Protein AF-G2ZPF8-F1 (afdb_monomer)

Secondary structure (DSSP, 8-state):
----S-TT---S-HHHHHHHHHHHHHHHHHHHHHHHHHHHHHHHHHHHHHHHHHHHHS--

pLDDT: mean 82.44, std 15.49, range [45.66, 97.62]

Organism: NCBI:txid741978

Solvent-accessible surface area (backbone atoms only — not comparable to full-atom values): 3648 Å² total; per-residue (Å²): 129,86,82,83,73,64,78,82,72,63,86,52,75,60,72,68,27,51,53,50,46,54,52,50,54,52,52,52,50,54,52,52,53,51,52,51,53,51,52,50,53,50,52,52,52,51,49,52,50,49,64,64,50,48,73,72,63,72,78,115

Radius of gyration: 20.81 Å; Cα contacts (8 Å, |Δi|>4): 12; chains: 1; bounding box: 37×15×60 Å

Foldseek 3Di:
DPPPVQLVPQPADDPVSSVVSVVVVVVVVVVVVVVVVVVVVVVVVVVVVCVVVVVVPVPD

Mean predicted aligned error: 9.37 Å

Structure (mmCIF, N/CA/C/O backbone):
data_AF-G2ZPF8-F1
#
_entry.id   AF-G2ZPF8-F1
#
loop_
_atom_site.group_PDB
_atom_site.id
_atom_site.type_symbol
_atom_site.label_atom_id
_atom_site.label_alt_id
_atom_site.label_comp_id
_atom_site.label_asym_id
_atom_site.label_entity_id
_atom_site.label_seq_id
_atom_site.pdbx_PDB_ins_code
_atom_site.Cartn_x
_atom_site.Cartn_y
_atom_site.Cartn_z
_atom_site.occupancy
_atom_site.B_iso_or_equiv
_atom_site.auth_seq_id
_atom_site.auth_comp_id
_atom_site.auth_asym_id
_atom_site.auth_atom_id
_atom_site.pdbx_PDB_model_num
ATOM 1 N N . MET A 1 1 ? -3.810 4.793 -19.183 1.00 52.44 1 MET A N 1
ATOM 2 C CA . MET A 1 1 ? -3.225 5.010 -17.838 1.00 52.44 1 MET A CA 1
ATOM 3 C C . MET A 1 1 ? -3.294 6.498 -17.539 1.00 52.44 1 MET A C 1
ATOM 5 O O . MET A 1 1 ? -2.880 7.267 -18.397 1.00 52.44 1 MET A O 1
ATOM 9 N N . LYS A 1 2 ? -3.869 6.926 -16.406 1.00 54.78 2 LYS A N 1
ATOM 10 C CA . LYS A 1 2 ? -3.877 8.355 -16.049 1.00 54.78 2 LYS A CA 1
ATOM 11 C C . LYS A 1 2 ? -2.422 8.785 -15.854 1.00 54.78 2 LYS A C 1
ATOM 13 O O . LYS A 1 2 ? -1.698 8.163 -15.079 1.00 54.78 2 LYS A O 1
ATOM 18 N N . ALA A 1 3 ? -1.971 9.762 -16.632 1.00 56.72 3 ALA A N 1
ATOM 19 C CA . ALA A 1 3 ? -0.610 10.263 -16.554 1.00 56.72 3 ALA A CA 1
ATOM 20 C C . ALA A 1 3 ? -0.474 11.091 -15.271 1.00 56.72 3 ALA A C 1
ATOM 22 O O . ALA A 1 3 ? -0.629 12.305 -15.286 1.00 56.72 3 ALA A O 1
ATOM 23 N N . ASP A 1 4 ? -0.176 10.436 -14.148 1.00 62.25 4 ASP A N 1
ATOM 24 C CA . ASP A 1 4 ? 0.096 11.074 -12.849 1.00 62.25 4 ASP A CA 1
ATOM 25 C C . ASP A 1 4 ? 1.361 11.974 -12.861 1.00 62.25 4 ASP A C 1
ATOM 27 O O . ASP A 1 4 ? 1.916 12.281 -11.807 1.00 62.25 4 ASP A O 1
ATOM 31 N N . GLY A 1 5 ? 1.897 12.325 -14.038 1.00 61.56 5 GLY A N 1
ATOM 32 C CA . GLY A 1 5 ? 3.127 13.106 -14.216 1.00 61.56 5 GLY A CA 1
ATOM 33 C C . GLY A 1 5 ? 4.404 12.426 -13.704 1.00 61.56 5 GLY A C 1
ATOM 34 O O . GLY A 1 5 ? 5.460 13.045 -13.670 1.00 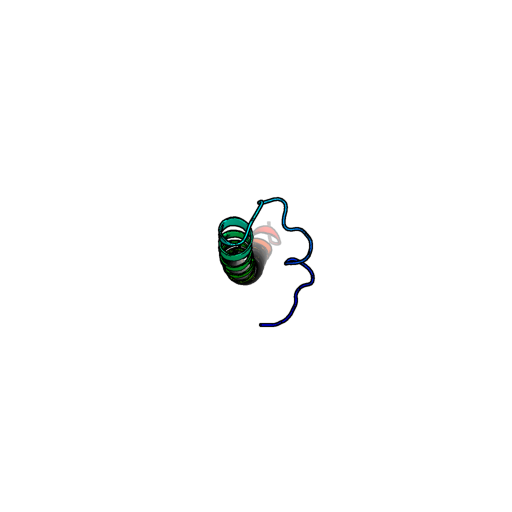61.56 5 GLY A O 1
ATOM 35 N N . LYS A 1 6 ? 4.333 11.159 -13.273 1.00 63.34 6 LYS A N 1
ATOM 36 C CA . LYS A 1 6 ? 5.446 10.447 -12.611 1.00 63.34 6 LYS A CA 1
ATOM 37 C C . LYS A 1 6 ? 6.336 9.631 -13.546 1.00 63.34 6 LYS A C 1
ATOM 39 O O . LYS A 1 6 ? 7.413 9.212 -13.129 1.00 63.34 6 LYS A O 1
ATOM 44 N N . LEU A 1 7 ? 5.911 9.414 -14.789 1.00 64.75 7 LEU A N 1
ATOM 45 C CA . LEU A 1 7 ? 6.710 8.694 -15.789 1.00 64.75 7 LEU A CA 1
ATOM 46 C C . LEU A 1 7 ? 7.843 9.550 -16.374 1.00 64.75 7 LEU A C 1
ATOM 48 O O . LEU A 1 7 ? 8.834 8.995 -16.819 1.00 64.75 7 LEU A O 1
ATOM 52 N N . ASP A 1 8 ? 7.736 10.877 -16.290 1.00 66.00 8 ASP A N 1
ATOM 53 C CA . ASP A 1 8 ? 8.730 11.828 -16.815 1.00 66.00 8 ASP A CA 1
ATOM 54 C C . ASP A 1 8 ? 10.038 11.862 -15.996 1.00 66.00 8 ASP A C 1
ATOM 56 O O . ASP A 1 8 ? 11.062 12.375 -16.427 1.00 66.00 8 ASP A O 1
ATOM 60 N N . ARG A 1 9 ? 10.029 11.276 -14.791 1.00 69.56 9 ARG A N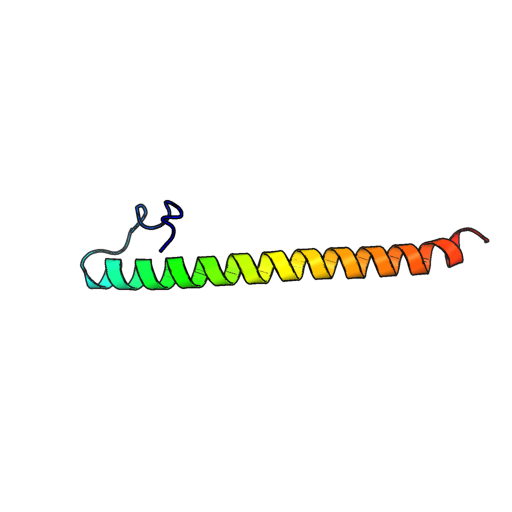 1
ATOM 61 C CA . ARG A 1 9 ? 11.196 11.204 -13.897 1.00 69.56 9 ARG A CA 1
ATOM 62 C C . ARG A 1 9 ? 11.870 9.836 -13.954 1.00 69.56 9 ARG A C 1
ATOM 64 O O . ARG A 1 9 ? 12.126 9.254 -12.899 1.00 69.56 9 ARG A O 1
ATOM 71 N N . ASN A 1 10 ? 12.100 9.294 -15.148 1.00 75.75 10 ASN A N 1
ATOM 72 C CA . ASN A 1 10 ? 12.829 8.038 -15.285 1.00 75.75 10 ASN A CA 1
ATOM 73 C C . ASN A 1 10 ? 14.348 8.271 -15.199 1.00 75.75 10 ASN A C 1
ATOM 75 O O . ASN A 1 10 ? 14.948 8.882 -16.077 1.00 75.75 10 ASN A O 1
ATOM 79 N N . TRP A 1 11 ? 14.966 7.767 -14.130 1.00 78.69 11 TRP A N 1
ATOM 80 C CA . TRP A 1 11 ? 16.422 7.791 -13.928 1.00 78.69 11 TRP A CA 1
ATOM 81 C C . TRP A 1 11 ? 17.110 6.502 -14.408 1.00 78.69 11 TRP A C 1
ATOM 83 O O . TRP A 1 11 ? 18.339 6.412 -14.396 1.00 78.69 11 TRP A O 1
ATOM 93 N N . LEU A 1 12 ? 16.332 5.495 -14.817 1.00 80.19 12 LEU A N 1
ATOM 94 C CA . LEU A 1 12 ? 16.815 4.229 -15.357 1.00 80.19 12 LEU A CA 1
ATOM 95 C C . LEU A 1 12 ? 17.068 4.379 -16.860 1.00 80.19 12 LEU A C 1
ATOM 97 O O . LEU A 1 12 ? 16.235 4.907 -17.592 1.00 80.19 12 LEU A O 1
ATOM 101 N N . LYS A 1 13 ? 18.224 3.905 -17.332 1.00 80.88 13 LYS A N 1
ATOM 102 C CA . LYS A 1 13 ? 18.622 4.055 -18.736 1.00 80.88 13 LYS A CA 1
ATOM 103 C C . LYS A 1 13 ? 18.072 2.935 -19.617 1.00 80.88 13 LYS A C 1
ATOM 105 O O . LYS A 1 13 ? 18.110 1.763 -19.245 1.00 80.88 13 LYS A O 1
ATOM 110 N N . GLY A 1 14 ? 17.677 3.310 -20.832 1.00 86.88 14 GLY A N 1
ATOM 111 C CA . GLY A 1 14 ? 17.277 2.389 -21.891 1.00 86.88 14 GLY A CA 1
ATOM 112 C C . GLY A 1 14 ? 15.874 1.810 -21.712 1.00 86.88 14 GLY A C 1
ATOM 113 O O . GLY A 1 14 ? 15.220 1.988 -20.688 1.00 86.88 14 GLY A O 1
ATOM 114 N N . THR A 1 15 ? 15.442 1.056 -22.719 1.00 87.38 15 THR A N 1
ATOM 115 C CA . THR A 1 15 ? 14.073 0.527 -22.838 1.00 87.38 15 THR A CA 1
ATOM 116 C C . THR A 1 15 ? 13.670 -0.393 -21.685 1.00 87.38 15 THR A C 1
ATOM 118 O O . THR A 1 15 ? 12.519 -0.377 -21.249 1.00 87.38 15 THR A O 1
ATOM 121 N N . LEU A 1 16 ? 14.615 -1.170 -21.147 1.00 89.81 16 LEU A N 1
ATOM 122 C CA . LEU A 1 16 ? 14.392 -1.978 -19.946 1.00 89.81 16 LEU A CA 1
ATOM 123 C C . LEU A 1 16 ? 14.109 -1.089 -18.725 1.00 89.81 16 LEU A C 1
ATOM 125 O O . LEU A 1 16 ? 13.196 -1.375 -17.953 1.00 89.81 16 LEU A O 1
ATOM 129 N N . GLY A 1 17 ? 14.861 0.004 -18.578 1.00 89.19 17 GLY A N 1
ATOM 130 C CA . GLY A 1 17 ? 14.661 0.989 -17.522 1.00 89.19 17 GLY A CA 1
ATOM 131 C C 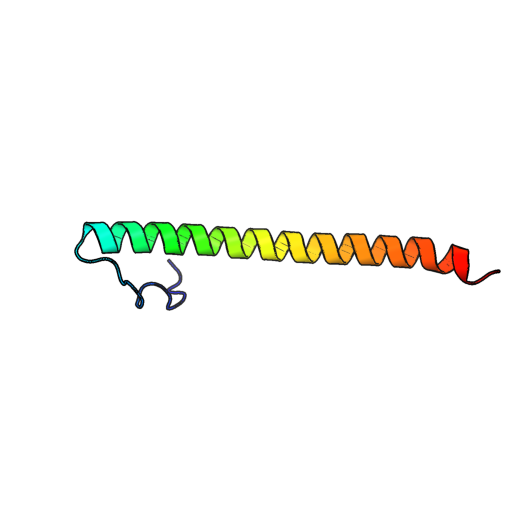. GLY A 1 17 ? 13.293 1.661 -17.607 1.00 89.19 17 GLY A C 1
ATOM 132 O O . GLY A 1 17 ? 12.595 1.740 -16.600 1.00 89.19 17 GLY A O 1
ATOM 133 N N . ASP A 1 18 ? 12.871 2.061 -18.807 1.00 85.88 18 ASP A N 1
ATOM 134 C CA . ASP A 1 18 ? 11.536 2.626 -19.053 1.00 85.88 18 ASP A CA 1
ATOM 135 C C . ASP A 1 18 ? 10.416 1.648 -18.673 1.00 85.88 18 ASP A C 1
ATOM 137 O O . ASP A 1 18 ? 9.462 2.020 -17.981 1.00 85.88 18 ASP A O 1
ATOM 141 N N . ALA A 1 19 ? 10.547 0.376 -19.066 1.00 89.12 19 ALA A N 1
ATOM 142 C CA . ALA A 1 19 ? 9.577 -0.662 -18.727 1.00 89.12 19 ALA A CA 1
ATOM 143 C C . ALA A 1 19 ? 9.491 -0.884 -17.207 1.00 89.12 19 ALA A C 1
ATOM 145 O O . ALA A 1 19 ? 8.396 -0.923 -16.641 1.00 89.12 19 ALA A O 1
ATOM 146 N N . MET A 1 20 ? 10.638 -0.963 -16.526 1.00 89.62 20 MET A N 1
ATOM 147 C CA . MET A 1 20 ? 10.695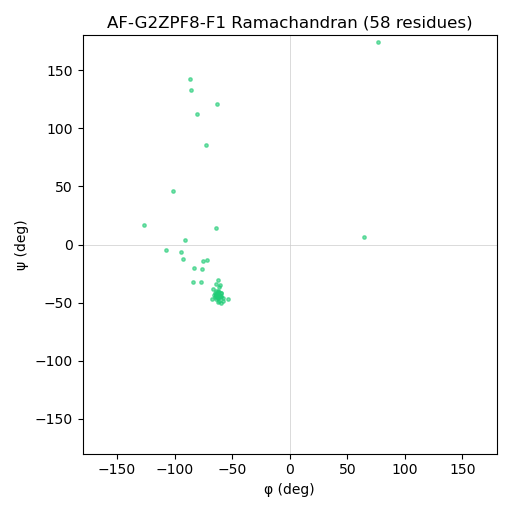 -1.085 -15.067 1.00 89.62 20 MET A CA 1
ATOM 148 C C . MET A 1 20 ? 10.092 0.136 -14.364 1.00 89.62 20 MET A C 1
ATOM 150 O O . MET A 1 20 ? 9.327 -0.022 -13.409 1.00 89.62 20 MET A O 1
ATOM 154 N N . HIS A 1 21 ? 10.379 1.349 -14.844 1.00 87.25 21 HIS A N 1
ATOM 155 C CA . HIS A 1 21 ? 9.833 2.587 -14.286 1.00 87.25 21 HIS A CA 1
ATOM 156 C C . HIS A 1 21 ? 8.311 2.653 -14.438 1.00 87.25 21 HIS A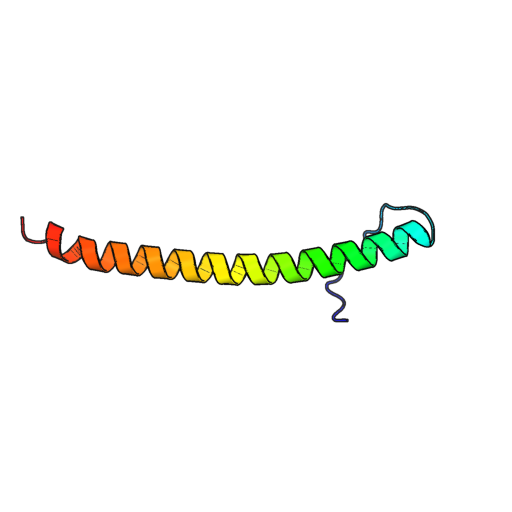 C 1
ATOM 158 O O . HIS A 1 21 ? 7.611 3.034 -13.498 1.00 87.25 21 HIS A O 1
ATOM 164 N N . ALA A 1 22 ? 7.773 2.218 -15.581 1.00 87.94 22 ALA A N 1
ATOM 165 C CA . ALA A 1 22 ? 6.332 2.135 -15.802 1.00 87.94 22 ALA A CA 1
ATOM 166 C C . ALA A 1 22 ? 5.650 1.159 -14.830 1.00 87.94 22 ALA A C 1
ATOM 168 O O . ALA A 1 22 ? 4.643 1.514 -14.205 1.00 87.94 22 ALA A O 1
ATOM 169 N N . VAL A 1 23 ? 6.230 -0.032 -14.641 1.00 91.00 23 VAL A N 1
ATOM 170 C CA . VAL A 1 23 ? 5.740 -1.030 -13.676 1.00 91.00 23 VAL A CA 1
ATOM 171 C C . VAL A 1 23 ? 5.782 -0.473 -12.254 1.00 91.00 23 VAL A C 1
ATOM 173 O O . VAL A 1 23 ? 4.775 -0.522 -11.545 1.00 91.00 23 VAL A O 1
ATOM 176 N N . LEU A 1 24 ? 6.907 0.116 -11.840 1.00 90.25 24 LEU A N 1
ATOM 177 C CA . LEU A 1 24 ? 7.072 0.652 -10.489 1.00 90.25 24 LEU A CA 1
ATOM 178 C C . LEU A 1 24 ? 6.158 1.856 -10.227 1.00 90.25 24 LEU A C 1
ATOM 180 O O . LEU A 1 24 ? 5.583 1.976 -9.144 1.00 90.25 24 LEU A O 1
ATOM 184 N N . CYS A 1 25 ? 5.961 2.727 -11.219 1.00 88.38 25 CYS A N 1
ATOM 185 C CA . CYS A 1 25 ? 5.029 3.846 -11.122 1.00 88.38 25 CYS A CA 1
ATOM 186 C C . CYS A 1 25 ? 3.585 3.351 -10.936 1.00 88.38 25 CYS A C 1
ATOM 188 O O . CYS A 1 25 ? 2.863 3.872 -10.077 1.00 88.38 25 CYS A O 1
ATOM 190 N N . GLY A 1 26 ? 3.185 2.319 -11.690 1.00 89.12 26 GLY A N 1
ATOM 191 C CA . GLY A 1 26 ? 1.894 1.648 -11.542 1.00 89.12 26 GLY A CA 1
ATOM 192 C C . GLY A 1 26 ? 1.730 0.994 -10.169 1.00 89.12 26 GLY A C 1
ATOM 193 O O . GLY A 1 26 ? 0.752 1.258 -9.467 1.00 89.12 26 GLY A O 1
ATOM 194 N N . ALA A 1 27 ? 2.712 0.208 -9.726 1.00 93.12 27 ALA A N 1
ATOM 195 C CA . ALA A 1 27 ? 2.714 -0.411 -8.401 1.00 93.12 27 ALA A CA 1
ATOM 196 C C . ALA A 1 27 ? 2.608 0.644 -7.285 1.00 93.12 27 ALA A C 1
ATOM 198 O O . ALA A 1 27 ? 1.731 0.568 -6.424 1.00 93.12 27 ALA A O 1
ATOM 199 N N . GLY A 1 28 ? 3.422 1.699 -7.350 1.00 92.94 28 GLY A N 1
ATOM 200 C CA . GLY A 1 28 ? 3.401 2.794 -6.385 1.00 92.94 28 GLY A CA 1
ATOM 201 C C . GLY A 1 28 ? 2.079 3.568 -6.361 1.00 92.94 28 GLY A C 1
ATOM 202 O O . GLY A 1 28 ? 1.707 4.100 -5.315 1.00 92.94 28 GLY A O 1
ATOM 203 N N . HIS A 1 29 ? 1.358 3.660 -7.483 1.00 91.44 29 HIS A N 1
ATOM 204 C CA . HIS A 1 29 ? 0.018 4.256 -7.519 1.00 91.44 29 HIS A CA 1
ATOM 205 C C . HIS A 1 29 ? -0.998 3.403 -6.751 1.00 91.44 29 HIS A C 1
ATOM 207 O O . HIS A 1 29 ? -1.709 3.928 -5.894 1.00 91.44 29 HIS A O 1
ATOM 213 N N . ASN A 1 30 ? -1.005 2.089 -6.982 1.00 92.69 30 ASN A N 1
ATOM 214 C CA . ASN A 1 30 ? -1.876 1.160 -6.259 1.00 92.69 30 ASN A CA 1
ATOM 215 C C . ASN A 1 30 ? -1.591 1.165 -4.750 1.00 92.69 30 ASN A C 1
ATOM 217 O O . ASN A 1 30 ? -2.513 1.290 -3.945 1.00 92.69 30 ASN A O 1
ATOM 221 N N . LEU A 1 31 ? -0.312 1.145 -4.363 1.00 95.50 31 LEU A N 1
ATOM 222 C CA . LEU A 1 31 ? 0.099 1.235 -2.959 1.00 95.50 31 LEU A CA 1
ATOM 223 C C . LEU A 1 31 ? -0.374 2.536 -2.296 1.00 95.50 31 LEU A C 1
ATOM 225 O O . LEU A 1 31 ? -0.882 2.504 -1.177 1.00 95.50 31 LEU A O 1
ATOM 229 N N . ARG A 1 32 ? -0.279 3.680 -2.988 1.00 95.00 32 ARG A N 1
ATOM 230 C CA . ARG A 1 32 ? -0.799 4.964 -2.483 1.00 95.00 32 ARG A CA 1
ATOM 231 C C . ARG A 1 32 ? -2.304 4.915 -2.216 1.00 95.00 32 ARG A C 1
ATOM 233 O O . ARG A 1 32 ? -2.741 5.432 -1.190 1.00 95.00 32 ARG A O 1
ATOM 240 N N . MET A 1 33 ? -3.085 4.285 -3.094 1.00 95.44 33 MET A N 1
ATOM 241 C CA . MET A 1 33 ? -4.529 4.125 -2.884 1.00 95.44 33 MET A CA 1
ATOM 242 C C . MET A 1 33 ? -4.836 3.238 -1.674 1.00 95.44 33 MET A C 1
ATOM 244 O O . MET A 1 33 ? -5.659 3.618 -0.840 1.00 95.44 33 MET A O 1
ATOM 248 N N . ILE A 1 34 ? -4.144 2.102 -1.537 1.00 97.25 34 ILE A N 1
ATOM 249 C CA . ILE A 1 34 ? -4.305 1.190 -0.394 1.00 97.25 34 ILE A CA 1
ATOM 250 C C . ILE A 1 34 ? -3.981 1.916 0.915 1.00 97.25 34 ILE A C 1
ATOM 252 O O . ILE A 1 34 ? -4.798 1.927 1.834 1.00 97.25 34 ILE A O 1
ATOM 256 N N . LEU A 1 35 ? -2.832 2.594 0.984 1.00 96.88 35 LEU A N 1
ATOM 257 C CA . LEU A 1 35 ? -2.428 3.349 2.171 1.00 96.88 35 LEU A CA 1
ATOM 258 C C . LEU A 1 35 ? -3.411 4.474 2.503 1.00 96.88 35 LEU A C 1
ATOM 260 O O . LEU A 1 35 ? -3.681 4.715 3.675 1.00 96.88 35 LEU A O 1
ATOM 264 N N . HIS A 1 36 ? -3.985 5.146 1.504 1.00 97.06 36 HIS A N 1
ATOM 265 C CA . HIS A 1 36 ? -5.000 6.170 1.740 1.00 97.06 36 HIS A CA 1
ATOM 266 C C . HIS A 1 36 ? -6.264 5.585 2.391 1.00 97.06 36 HIS A C 1
ATOM 268 O O . HIS A 1 36 ? -6.770 6.143 3.365 1.00 97.06 36 HIS A O 1
ATOM 274 N N . LYS A 1 37 ? -6.743 4.430 1.910 1.00 96.75 37 LYS A N 1
ATOM 275 C CA . LYS A 1 37 ? -7.888 3.728 2.513 1.00 96.75 37 LYS A CA 1
ATOM 276 C C . LYS A 1 37 ? -7.577 3.230 3.924 1.00 96.75 37 LYS A C 1
ATOM 278 O O . LYS A 1 37 ? -8.397 3.415 4.818 1.00 96.75 37 LYS A O 1
ATOM 283 N N . LEU A 1 38 ? -6.383 2.679 4.145 1.00 97.62 38 LEU A N 1
ATOM 284 C CA . LEU A 1 38 ? -5.932 2.250 5.472 1.00 97.62 38 LEU A CA 1
ATOM 285 C C . LEU A 1 38 ? -5.836 3.420 6.455 1.00 97.62 38 LEU A C 1
ATOM 287 O O . LEU A 1 38 ? -6.274 3.290 7.592 1.00 97.62 38 LEU A O 1
ATOM 291 N N . ARG A 1 39 ? -5.323 4.581 6.026 1.00 97.25 39 ARG A N 1
ATOM 292 C CA . ARG A 1 39 ? -5.276 5.790 6.866 1.00 97.25 39 ARG A CA 1
ATOM 293 C C . ARG A 1 39 ? -6.670 6.258 7.269 1.00 97.25 39 ARG A C 1
ATOM 295 O O . ARG A 1 39 ? -6.862 6.631 8.421 1.00 97.25 39 ARG A O 1
ATOM 302 N N . LEU A 1 40 ? -7.633 6.216 6.346 1.00 97.19 40 LEU A N 1
ATOM 303 C CA . LEU A 1 40 ? -9.023 6.552 6.653 1.00 97.19 40 LEU A CA 1
ATOM 304 C C . LEU A 1 40 ? -9.621 5.563 7.661 1.00 97.19 40 LEU A C 1
ATOM 306 O O . LEU A 1 40 ? -10.204 5.989 8.652 1.00 97.19 40 LEU A O 1
ATOM 310 N N . LEU A 1 41 ? -9.428 4.258 7.447 1.00 97.19 41 LEU A N 1
ATOM 311 C CA . LEU A 1 41 ? -9.883 3.226 8.380 1.00 97.19 41 LEU A CA 1
ATOM 312 C C . LEU A 1 41 ? -9.272 3.426 9.773 1.00 97.19 41 LEU A C 1
ATOM 314 O O . LEU A 1 41 ? -9.991 3.402 10.765 1.00 97.19 41 LEU A O 1
ATOM 318 N N . TYR A 1 42 ? -7.965 3.678 9.844 1.00 97.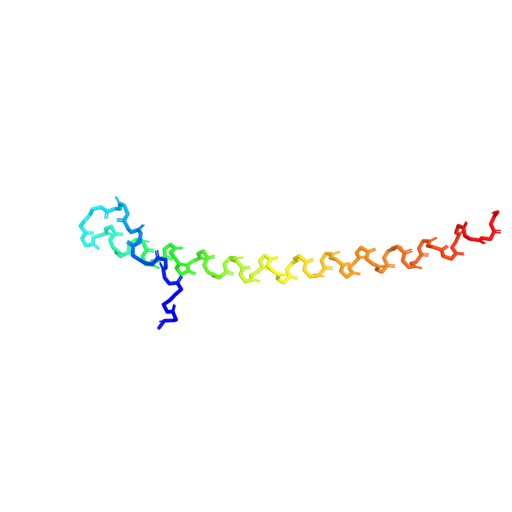56 42 TYR A N 1
ATOM 319 C CA . TYR A 1 42 ? -7.269 3.934 11.101 1.00 97.56 42 TYR A CA 1
ATOM 320 C C . TYR A 1 42 ? -7.832 5.162 11.830 1.00 97.56 42 TYR A C 1
ATOM 322 O O . TYR A 1 42 ? -8.087 5.098 13.029 1.00 97.56 42 TYR A O 1
ATOM 330 N N . ALA A 1 43 ? -8.092 6.258 11.109 1.00 96.81 43 ALA A N 1
ATOM 331 C CA . ALA A 1 43 ? -8.708 7.453 11.68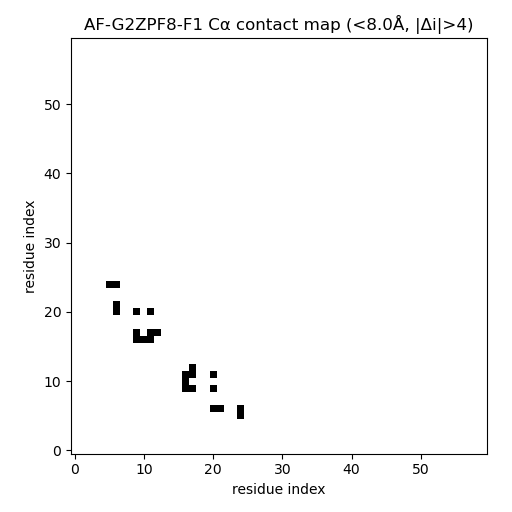1 1.00 96.81 43 ALA A CA 1
ATOM 332 C C . ALA A 1 43 ? -10.126 7.180 12.216 1.00 96.81 43 ALA A C 1
ATOM 334 O O . ALA A 1 43 ? -10.467 7.656 13.295 1.00 96.81 43 ALA A O 1
ATOM 335 N N . LEU A 1 44 ? -10.930 6.383 11.503 1.00 96.62 44 LEU A N 1
ATOM 336 C CA . LEU A 1 44 ? -12.271 5.991 11.946 1.00 96.62 44 LEU A CA 1
ATOM 337 C C . LEU A 1 44 ? -12.229 5.110 13.200 1.00 96.62 44 LEU A C 1
ATOM 339 O O . LEU A 1 44 ? -12.993 5.345 14.132 1.00 96.62 44 LEU A O 1
ATOM 343 N N . VAL A 1 45 ? -11.322 4.130 13.249 1.00 95.94 45 VAL A N 1
ATOM 344 C CA . VAL A 1 45 ? -11.129 3.270 14.429 1.00 95.94 45 VAL A CA 1
ATOM 345 C C . VAL A 1 45 ? -10.680 4.098 15.630 1.00 95.94 45 VAL A C 1
ATOM 347 O O . VAL A 1 45 ? -11.233 3.948 16.717 1.00 95.94 45 VAL A O 1
ATOM 350 N N . LEU A 1 46 ? -9.722 5.007 15.434 1.00 95.56 46 LEU A N 1
ATOM 351 C CA . LEU A 1 46 ? -9.254 5.901 16.489 1.00 95.56 46 LEU A CA 1
ATOM 352 C C . LEU A 1 46 ? -10.382 6.811 16.991 1.00 95.56 46 LEU A C 1
ATOM 354 O O . LEU A 1 46 ? -10.575 6.926 18.197 1.00 95.56 46 LEU A O 1
ATOM 358 N N . ALA A 1 47 ? -11.161 7.413 16.090 1.00 95.00 47 ALA A N 1
ATOM 359 C CA . ALA A 1 47 ? -12.309 8.235 16.458 1.00 95.00 47 ALA A CA 1
ATOM 360 C C . ALA A 1 47 ? -13.357 7.429 17.241 1.00 95.00 47 ALA A C 1
ATOM 362 O O . ALA A 1 47 ? -13.828 7.888 18.276 1.00 95.00 47 ALA A O 1
ATOM 363 N N . ALA A 1 48 ? -13.677 6.208 16.804 1.00 94.00 48 ALA A N 1
ATOM 364 C CA . ALA A 1 48 ? -14.603 5.326 17.510 1.00 94.00 48 ALA A CA 1
ATOM 365 C C . ALA A 1 48 ? -14.095 4.957 18.914 1.00 94.00 48 ALA A C 1
ATOM 367 O O . ALA A 1 48 ? -14.871 4.972 19.868 1.00 94.00 48 ALA A O 1
ATOM 368 N N . LEU A 1 49 ? -12.795 4.681 19.062 1.00 93.00 49 LEU A N 1
ATOM 369 C CA . LEU A 1 49 ? -12.177 4.408 20.359 1.00 93.00 49 LEU A CA 1
ATOM 370 C C . LEU A 1 49 ? -12.240 5.630 21.284 1.00 93.00 49 LEU A C 1
ATOM 372 O O . LEU A 1 49 ? -12.609 5.496 22.449 1.00 93.00 49 LEU A O 1
ATOM 376 N N . LEU A 1 50 ? -11.930 6.820 20.766 1.00 92.00 50 LEU A N 1
ATOM 377 C CA . LEU A 1 50 ? -12.003 8.071 21.523 1.00 92.00 50 LEU A CA 1
ATOM 378 C C . LEU A 1 50 ? -13.441 8.388 21.948 1.00 92.00 50 LEU A C 1
ATOM 380 O O . LEU A 1 50 ? -13.670 8.712 23.109 1.00 92.00 50 LEU A O 1
ATOM 384 N N . ILE A 1 51 ? -14.418 8.221 21.053 1.00 91.50 51 ILE A N 1
ATOM 385 C CA . ILE A 1 51 ? -15.846 8.385 21.364 1.00 91.50 51 ILE A CA 1
ATOM 386 C C . ILE A 1 51 ? -16.306 7.350 22.392 1.00 91.50 51 ILE A C 1
ATOM 388 O O . ILE A 1 51 ? -17.164 7.651 23.210 1.00 91.50 51 ILE A O 1
ATOM 392 N N . ARG A 1 52 ? -15.758 6.131 22.383 1.00 85.75 52 ARG A N 1
ATOM 393 C CA . ARG A 1 52 ? -16.113 5.083 23.349 1.00 85.75 52 ARG A CA 1
ATOM 394 C C . ARG A 1 52 ? -15.472 5.294 24.722 1.00 85.75 52 ARG A C 1
ATOM 396 O O . ARG A 1 52 ? -16.085 4.928 25.719 1.00 85.75 52 ARG A O 1
ATOM 403 N N . CYS A 1 53 ? -14.273 5.873 24.775 1.00 70.75 53 CYS A N 1
ATOM 404 C CA . CYS A 1 53 ? -13.548 6.170 26.013 1.00 70.75 53 CYS A CA 1
ATOM 405 C C . CYS A 1 53 ? -13.989 7.505 26.650 1.00 70.75 53 CYS A C 1
ATOM 407 O O . CYS A 1 53 ? -14.063 7.620 27.870 1.00 70.75 53 CYS A O 1
ATOM 409 N N . GLY A 1 54 ? -14.372 8.493 25.835 1.00 63.31 54 GLY A N 1
ATOM 410 C CA . GLY A 1 54 ? -14.840 9.814 26.271 1.00 63.31 54 GLY A CA 1
ATOM 411 C C . GLY A 1 54 ? -15.995 9.820 27.290 1.00 63.31 54 GLY A C 1
ATOM 412 O O . GLY A 1 54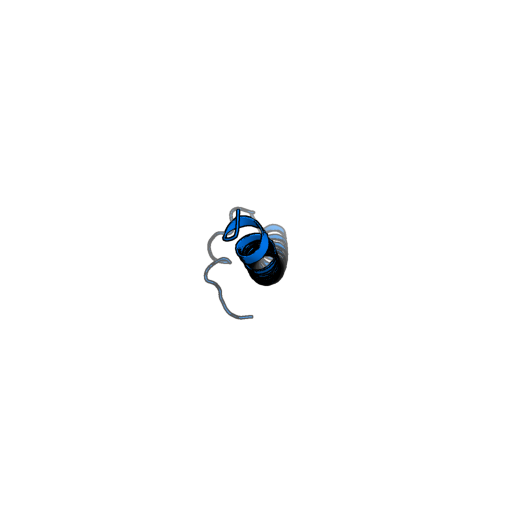 ? -15.874 10.519 28.293 1.00 63.31 54 GLY A O 1
ATOM 413 N N . PRO A 1 55 ? -17.088 9.043 27.128 1.00 57.81 55 PRO A N 1
ATOM 414 C CA . PRO A 1 55 ? -18.189 9.038 28.089 1.00 57.81 55 PRO A CA 1
ATOM 415 C C . PRO A 1 55 ? -17.865 8.266 29.374 1.00 57.81 55 PRO A C 1
ATOM 417 O O . PRO A 1 55 ? -18.583 8.427 30.352 1.00 57.81 55 PRO A O 1
ATOM 420 N N . ALA A 1 56 ? -16.803 7.451 29.404 1.00 55.66 56 ALA A N 1
ATOM 421 C CA . ALA A 1 56 ? -16.368 6.754 30.617 1.00 55.66 56 ALA A CA 1
ATOM 422 C C . ALA A 1 56 ? -15.483 7.631 31.524 1.00 55.66 56 ALA A C 1
ATOM 424 O O . ALA A 1 56 ? -15.379 7.353 32.713 1.00 55.66 56 ALA A O 1
ATOM 425 N N . MET A 1 57 ? -14.874 8.695 30.984 1.00 55.44 57 MET A N 1
ATOM 426 C CA . MET A 1 57 ? -13.985 9.600 31.727 1.00 55.44 57 MET A CA 1
ATOM 427 C C . MET A 1 57 ? -14.605 10.979 32.018 1.00 55.44 57 MET A C 1
ATOM 429 O O . MET A 1 57 ? -14.005 11.779 32.722 1.00 55.44 57 MET A O 1
ATOM 433 N N . ALA A 1 58 ? -15.806 11.262 31.504 1.00 54.91 58 ALA A N 1
ATOM 434 C CA . ALA A 1 58 ? -16.519 12.525 31.731 1.00 54.91 58 ALA A CA 1
ATOM 435 C C . ALA A 1 58 ? -17.467 12.510 32.953 1.00 54.91 58 ALA A C 1
ATOM 437 O O . ALA A 1 58 ? -18.181 13.486 33.169 1.00 54.91 58 ALA A O 1
ATOM 438 N N . ILE A 1 59 ? -17.510 11.416 33.727 1.00 56.94 59 ILE A N 1
ATOM 439 C CA . ILE A 1 59 ? -18.411 11.249 34.890 1.00 56.94 59 ILE A CA 1
ATOM 440 C C . ILE A 1 59 ? -17.661 10.861 36.181 1.00 56.94 59 ILE A C 1
ATOM 442 O O . ILE A 1 59 ? -18.284 10.379 37.125 1.00 56.94 59 ILE A O 1
ATOM 446 N N . ALA A 1 60 ? -16.339 11.047 36.222 1.00 45.66 60 ALA A N 1
ATOM 44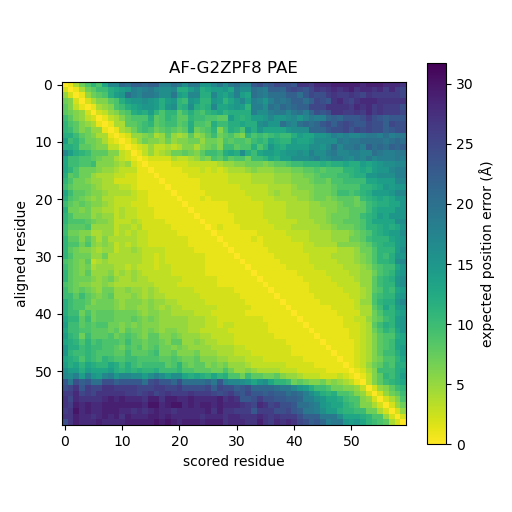7 C CA . ALA A 1 60 ? -15.528 10.898 37.433 1.00 45.66 60 ALA A CA 1
ATOM 448 C C . ALA A 1 60 ? -15.055 12.269 37.925 1.00 45.66 60 ALA A C 1
ATOM 450 O O . ALA A 1 60 ? -14.654 13.083 37.061 1.00 45.66 60 ALA A O 1
#

Sequence (60 aa):
MKADGKLDRNWLKGTLGDAMHAVLCGAGHNLRMILHKLRLLYALVLAALLIRCGPAMAIA